Protein AF-A0A351ESJ7-F1 (afdb_monomer_lite)

Radius of gyration: 24.63 Å; chains: 1; bounding box: 41×70×60 Å

pLDDT: mean 81.54, std 9.68, range [45.75, 97.31]

Structure (mmCIF, N/CA/C/O backbone):
data_AF-A0A351ESJ7-F1
#
_entry.id   AF-A0A351ESJ7-F1
#
loop_
_atom_site.group_PDB
_atom_site.id
_atom_site.type_symbol
_atom_site.label_atom_id
_atom_site.label_alt_id
_atom_site.label_comp_id
_atom_site.label_asym_id
_atom_site.label_entity_id
_atom_site.label_seq_id
_atom_site.pdbx_PDB_ins_code
_atom_site.Cartn_x
_atom_site.Cartn_y
_atom_site.Cartn_z
_atom_site.occupancy
_atom_site.B_iso_or_equiv
_atom_site.auth_seq_id
_atom_site.auth_comp_id
_atom_site.auth_asym_id
_atom_site.auth_atom_id
_atom_site.pdbx_PDB_model_num
ATOM 1 N N . MET A 1 1 ? 22.593 50.631 43.869 1.00 45.75 1 MET A N 1
ATOM 2 C CA . MET A 1 1 ? 22.896 49.202 43.642 1.00 45.75 1 MET A CA 1
ATOM 3 C C . MET A 1 1 ? 21.601 48.425 43.809 1.00 45.75 1 MET A C 1
ATOM 5 O O . MET A 1 1 ? 21.110 48.356 44.925 1.00 45.75 1 MET A O 1
ATOM 9 N N . ALA A 1 2 ? 21.000 47.946 42.719 1.00 51.72 2 ALA A N 1
ATOM 10 C CA . ALA A 1 2 ? 19.809 47.096 42.762 1.00 51.72 2 ALA A CA 1
ATOM 11 C C . ALA A 1 2 ? 20.246 45.653 42.482 1.00 51.72 2 ALA A C 1
ATOM 13 O O . ALA A 1 2 ? 20.832 45.387 41.434 1.00 51.72 2 ALA A O 1
ATOM 14 N N . SER A 1 3 ? 20.022 44.750 43.434 1.00 58.09 3 SER A N 1
ATOM 15 C CA . SER A 1 3 ? 20.319 43.325 43.269 1.00 58.09 3 SER A CA 1
ATOM 16 C C . SER A 1 3 ? 19.256 42.669 42.379 1.00 58.09 3 SER A C 1
ATOM 18 O O . SER A 1 3 ? 18.068 42.914 42.598 1.00 58.09 3 SER A O 1
ATOM 20 N N . PRO A 1 4 ? 19.633 41.837 41.394 1.00 64.12 4 PRO A N 1
ATOM 21 C CA . PRO A 1 4 ? 18.662 41.125 40.575 1.00 64.12 4 PRO A CA 1
ATOM 22 C C . PRO A 1 4 ? 17.995 40.010 41.393 1.00 64.12 4 PRO A C 1
ATOM 24 O O . PRO A 1 4 ? 18.666 39.214 42.048 1.00 64.12 4 PRO A O 1
ATOM 27 N N . LEU A 1 5 ? 16.662 39.957 41.348 1.00 60.16 5 LEU A N 1
ATOM 28 C CA . LEU A 1 5 ? 15.858 38.876 41.918 1.00 60.16 5 LEU A CA 1
ATOM 29 C C . LEU A 1 5 ? 16.080 37.600 41.094 1.00 60.16 5 LEU A C 1
ATOM 31 O O . LEU A 1 5 ? 15.547 37.461 39.994 1.00 60.16 5 LEU A O 1
ATOM 35 N N . THR A 1 6 ? 16.865 36.662 41.615 1.00 63.78 6 THR A N 1
ATOM 36 C CA . THR A 1 6 ? 16.985 35.314 41.054 1.00 63.78 6 THR A CA 1
ATOM 37 C C . THR A 1 6 ? 15.760 34.496 41.458 1.00 63.78 6 THR A C 1
ATOM 39 O O . THR A 1 6 ? 15.622 34.040 42.592 1.00 63.78 6 THR A O 1
ATOM 42 N N . THR A 1 7 ? 14.820 34.319 40.532 1.00 66.62 7 THR A N 1
ATOM 43 C CA . THR A 1 7 ? 13.688 33.410 40.733 1.00 66.62 7 THR A CA 1
ATOM 44 C C . THR A 1 7 ? 14.148 31.976 40.461 1.00 66.62 7 THR A C 1
ATOM 46 O O . THR A 1 7 ? 14.125 31.488 39.336 1.00 66.62 7 THR A O 1
ATOM 49 N N . ASN A 1 8 ? 14.593 31.280 41.508 1.00 68.00 8 ASN A N 1
ATOM 50 C CA . ASN A 1 8 ? 14.859 29.838 41.469 1.00 68.00 8 ASN A CA 1
ATOM 51 C C . ASN A 1 8 ? 13.540 29.050 41.455 1.00 68.00 8 ASN A C 1
ATOM 53 O O . ASN A 1 8 ? 13.203 28.366 42.420 1.00 68.00 8 ASN A O 1
ATOM 57 N N . THR A 1 9 ? 12.770 29.164 40.373 1.00 73.38 9 THR A N 1
ATOM 58 C CA . THR A 1 9 ? 11.613 28.288 40.158 1.00 73.38 9 THR A CA 1
ATOM 59 C C . THR A 1 9 ? 12.119 27.010 39.492 1.00 73.38 9 THR A C 1
ATOM 61 O O . THR A 1 9 ? 12.592 27.085 38.356 1.00 73.38 9 THR A O 1
ATOM 64 N N . PRO A 1 10 ? 12.077 25.843 40.161 1.00 71.25 10 PRO A N 1
ATOM 65 C CA . PRO A 1 10 ? 12.425 24.592 39.503 1.00 71.25 10 PRO A CA 1
ATOM 66 C C . PRO A 1 10 ? 11.478 24.367 38.313 1.00 71.25 10 PRO A C 1
ATOM 68 O O . PRO A 1 10 ? 10.285 24.668 38.425 1.00 71.25 10 PRO A O 1
ATOM 71 N N . PRO A 1 11 ? 11.970 23.859 37.167 1.00 73.00 11 PRO A N 1
ATOM 72 C CA . PRO A 1 11 ? 11.097 23.543 36.047 1.00 73.00 11 PRO A CA 1
ATOM 73 C C . PRO A 1 11 ? 10.050 22.531 36.517 1.00 73.00 11 PRO A C 1
ATOM 75 O O . PRO A 1 11 ? 10.394 21.513 37.122 1.00 73.00 11 PRO A O 1
ATOM 78 N N . ALA A 1 12 ? 8.774 22.830 36.267 1.00 71.19 12 ALA A N 1
ATOM 79 C CA . ALA A 1 12 ? 7.674 21.940 36.607 1.00 71.19 12 ALA A CA 1
ATOM 80 C C . ALA A 1 12 ? 7.957 20.538 36.043 1.00 71.19 12 ALA A C 1
ATOM 82 O O . ALA A 1 12 ? 8.201 20.375 34.844 1.00 71.19 12 ALA A O 1
ATOM 83 N N . SER A 1 13 ? 7.959 19.525 36.908 1.00 68.56 13 SER A N 1
ATOM 84 C CA . SER A 1 13 ? 8.127 18.137 36.499 1.00 68.56 13 SER A CA 1
ATOM 85 C C . SER A 1 13 ? 6.938 17.737 35.628 1.00 68.56 13 SER A C 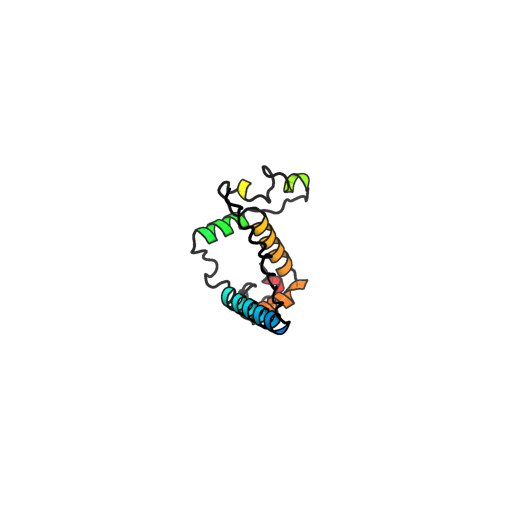1
ATOM 87 O O . SER A 1 13 ? 5.810 17.607 36.099 1.00 68.56 13 SER A O 1
ATOM 89 N N . VAL A 1 14 ? 7.178 17.553 34.328 1.00 73.69 14 VAL A N 1
ATOM 90 C CA . VAL A 1 14 ? 6.159 17.028 33.414 1.00 73.69 14 VAL A CA 1
ATOM 91 C C . VAL A 1 14 ? 5.920 15.565 33.777 1.00 73.69 14 VAL A C 1
ATOM 93 O O . VAL A 1 14 ? 6.663 14.669 33.369 1.00 73.69 14 VAL A O 1
ATOM 96 N N . GLU A 1 15 ? 4.889 15.311 34.576 1.00 74.50 15 GLU A N 1
ATOM 97 C CA . GLU A 1 15 ? 4.432 13.959 34.873 1.00 74.50 15 GLU A CA 1
ATOM 98 C C . GLU A 1 15 ? 3.930 13.304 33.578 1.00 74.50 15 GLU A C 1
ATOM 100 O O . GLU A 1 15 ? 2.865 13.627 33.047 1.00 74.50 15 GLU A O 1
ATOM 105 N N . ARG A 1 16 ? 4.703 12.357 33.032 1.00 76.50 16 ARG A N 1
ATOM 106 C CA . ARG A 1 16 ? 4.245 11.533 31.908 1.00 76.50 16 ARG A CA 1
ATOM 107 C C . ARG A 1 16 ? 3.161 10.578 32.401 1.00 76.50 16 ARG A C 1
ATOM 109 O O . ARG A 1 16 ? 3.469 9.502 32.914 1.00 76.50 16 ARG A O 1
ATOM 116 N N . ARG A 1 17 ? 1.890 10.938 32.198 1.00 76.50 17 ARG A N 1
ATOM 117 C CA . ARG A 1 17 ? 0.767 10.007 32.379 1.00 76.50 17 ARG A CA 1
ATOM 118 C C . ARG A 1 17 ? 0.966 8.795 31.476 1.00 76.50 17 ARG A C 1
ATOM 120 O O . ARG A 1 17 ? 0.878 8.884 30.255 1.00 76.50 17 ARG A O 1
ATOM 127 N N . ARG A 1 18 ? 1.221 7.638 32.082 1.00 76.69 18 ARG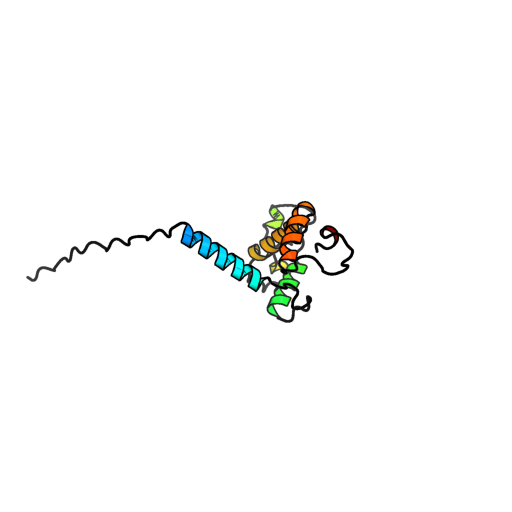 A N 1
ATOM 128 C CA . ARG A 1 18 ? 1.225 6.363 31.364 1.00 76.69 18 ARG A CA 1
ATOM 129 C C . ARG A 1 18 ? -0.223 5.936 31.145 1.00 76.69 18 ARG A C 1
ATOM 131 O O . ARG A 1 18 ? -0.952 5.701 32.104 1.00 76.69 18 ARG A O 1
ATOM 138 N N . HIS A 1 19 ? -0.640 5.833 29.887 1.00 77.31 19 HIS A N 1
ATOM 139 C CA . HIS A 1 19 ? -1.938 5.257 29.551 1.00 77.31 19 HIS A CA 1
ATOM 140 C C . HIS A 1 19 ? -1.982 3.781 29.964 1.00 77.31 19 HIS A C 1
ATOM 142 O O . HIS A 1 19 ? -1.054 3.018 29.672 1.00 77.31 19 HIS A O 1
ATOM 148 N N . GLY A 1 20 ? -3.060 3.387 30.645 1.00 86.69 20 GLY A N 1
ATOM 149 C CA . GLY A 1 20 ? -3.284 2.003 31.052 1.00 86.69 2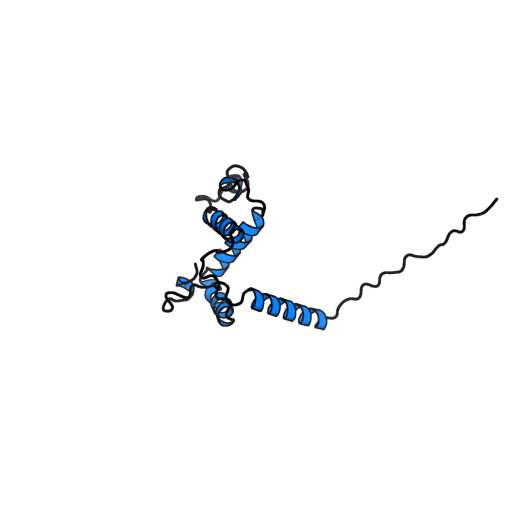0 GLY A CA 1
ATOM 150 C C . GLY A 1 20 ? -3.495 1.067 29.852 1.00 86.69 20 GLY A C 1
ATOM 151 O O . GLY A 1 20 ? -3.769 1.525 28.739 1.00 86.69 20 GLY A O 1
ATOM 152 N N . PRO A 1 21 ? -3.417 -0.259 30.058 1.00 89.38 21 PRO A N 1
ATOM 153 C CA . PRO A 1 21 ? -3.551 -1.241 28.979 1.00 89.38 21 PRO A CA 1
ATOM 154 C C . PRO A 1 21 ? -4.903 -1.149 28.255 1.00 89.38 21 PRO A C 1
ATOM 156 O O . PRO A 1 21 ? -4.960 -1.340 27.047 1.00 89.38 21 PRO A O 1
ATOM 159 N N . ARG A 1 22 ? -5.981 -0.769 28.958 1.00 92.38 22 ARG A N 1
ATOM 160 C CA . ARG A 1 22 ? -7.319 -0.571 28.367 1.00 92.38 22 ARG A CA 1
ATOM 161 C C . ARG A 1 22 ? -7.326 0.497 27.276 1.00 92.38 22 ARG A C 1
ATOM 163 O O . ARG A 1 22 ? -7.884 0.274 26.212 1.00 92.38 22 ARG A O 1
ATOM 170 N N . THR A 1 23 ? -6.668 1.630 27.519 1.00 93.25 23 THR A N 1
ATOM 171 C CA . THR A 1 23 ? -6.560 2.710 26.529 1.00 93.25 23 THR A CA 1
ATOM 172 C C . THR A 1 23 ? -5.840 2.232 25.272 1.00 93.25 23 THR A C 1
ATOM 174 O O . THR A 1 23 ? -6.243 2.589 24.173 1.00 93.25 23 THR A O 1
ATOM 177 N N . ARG A 1 24 ? -4.813 1.384 25.421 1.00 93.75 24 ARG A N 1
ATOM 178 C CA . ARG A 1 24 ? -4.079 0.811 24.283 1.00 93.75 24 ARG A CA 1
ATOM 179 C C . ARG A 1 24 ? -4.956 -0.124 23.455 1.00 93.75 24 ARG A C 1
ATOM 181 O O . ARG A 1 24 ? -4.937 -0.024 22.238 1.00 93.75 24 ARG A O 1
ATOM 188 N N . TRP A 1 25 ? -5.746 -0.981 24.103 1.00 96.00 25 TRP A N 1
ATOM 189 C CA . TRP A 1 25 ? -6.678 -1.876 23.410 1.00 96.00 25 TRP A CA 1
ATOM 190 C C . TRP A 1 25 ? -7.798 -1.125 22.694 1.00 96.00 25 TRP A C 1
ATOM 192 O O . TRP A 1 25 ? -8.103 -1.442 21.551 1.00 96.00 25 TRP A O 1
ATOM 202 N N . ILE A 1 26 ? -8.368 -0.098 23.329 1.00 96.81 26 ILE A N 1
ATOM 203 C CA . ILE A 1 26 ? -9.372 0.762 22.688 1.00 96.81 26 ILE A CA 1
ATOM 204 C C . ILE A 1 26 ? -8.764 1.470 21.475 1.00 96.81 26 ILE A C 1
ATOM 206 O O . ILE A 1 26 ? -9.366 1.476 20.408 1.00 96.81 26 ILE A O 1
ATOM 210 N N . LEU A 1 27 ? -7.554 2.019 21.611 1.00 96.25 27 LEU A N 1
ATOM 211 C CA . LEU A 1 27 ? -6.854 2.645 20.492 1.00 96.25 27 LEU A CA 1
ATOM 212 C C . LEU A 1 27 ? -6.597 1.643 19.359 1.00 96.25 27 LEU A C 1
ATOM 214 O O . LEU A 1 27 ? -6.858 1.962 18.206 1.00 96.25 27 LEU A O 1
ATOM 218 N N . ALA A 1 28 ? -6.142 0.430 19.679 1.00 96.19 28 ALA A N 1
ATOM 219 C CA . ALA A 1 28 ? -5.935 -0.624 18.689 1.00 96.19 28 ALA A CA 1
ATOM 220 C C . ALA A 1 28 ? -7.238 -0.986 17.959 1.00 96.19 28 ALA A C 1
ATOM 222 O O . ALA A 1 28 ? -7.234 -1.100 16.738 1.00 96.19 28 ALA A O 1
ATOM 223 N N . ALA A 1 29 ? -8.359 -1.093 18.679 1.00 96.31 29 ALA A N 1
ATOM 224 C CA . ALA A 1 29 ? -9.666 -1.351 18.080 1.00 96.31 29 ALA A CA 1
ATOM 225 C C . ALA A 1 29 ? -10.121 -0.207 17.159 1.00 96.31 29 ALA A C 1
ATOM 227 O O . ALA A 1 29 ? -10.628 -0.466 16.072 1.00 96.31 29 ALA A O 1
ATOM 228 N N . ILE A 1 30 ? -9.900 1.051 17.557 1.00 97.31 30 ILE A N 1
ATOM 229 C CA . ILE A 1 30 ? -10.206 2.225 16.724 1.00 97.31 30 ILE A CA 1
ATOM 230 C C . ILE A 1 30 ? -9.360 2.219 15.448 1.00 97.31 30 ILE A C 1
ATOM 232 O O . ILE A 1 30 ? -9.897 2.434 14.366 1.00 97.31 30 ILE A O 1
ATOM 236 N N . LEU A 1 31 ? -8.055 1.959 15.560 1.00 97.12 31 LEU A N 1
ATOM 237 C CA . LEU A 1 31 ? -7.158 1.893 14.405 1.00 97.12 31 LEU A CA 1
ATOM 238 C C . LEU A 1 31 ? -7.538 0.749 13.460 1.00 97.12 31 LEU A C 1
ATOM 240 O O . LEU A 1 31 ? -7.552 0.951 12.249 1.00 97.12 31 LEU A O 1
ATOM 244 N N . LEU A 1 32 ? -7.900 -0.417 14.002 1.00 93.62 32 LEU A N 1
ATOM 245 C CA . LEU A 1 32 ? -8.363 -1.555 13.209 1.00 93.62 32 LEU A CA 1
ATOM 246 C C . LEU A 1 32 ? -9.669 -1.228 12.477 1.00 93.62 32 LEU A C 1
ATOM 248 O O . LEU A 1 32 ? -9.776 -1.477 11.282 1.00 93.62 32 LEU A O 1
ATOM 252 N N . LEU A 1 33 ? -10.640 -0.624 13.166 1.00 94.56 33 LEU A N 1
ATOM 253 C CA . LEU A 1 33 ? -11.902 -0.212 12.555 1.00 94.56 33 LEU A CA 1
ATOM 254 C C . LEU A 1 33 ? -11.683 0.833 11.454 1.00 94.56 33 LEU A C 1
ATOM 256 O O . LEU A 1 33 ? -12.242 0.706 10.370 1.00 94.56 33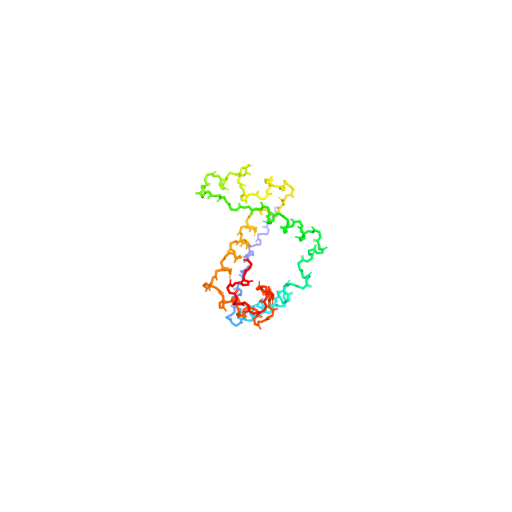 LEU A O 1
ATOM 260 N N . ALA A 1 34 ? -10.856 1.848 11.713 1.00 95.06 34 ALA A N 1
ATOM 261 C CA . ALA A 1 34 ? -10.523 2.870 10.727 1.00 95.06 34 ALA A CA 1
ATOM 262 C C . ALA A 1 34 ? -9.836 2.267 9.493 1.00 95.06 34 ALA A C 1
ATOM 264 O O . ALA A 1 34 ? -10.158 2.647 8.370 1.00 95.06 34 ALA A O 1
ATOM 265 N N . PHE A 1 35 ? -8.931 1.304 9.695 1.00 92.06 35 PHE A N 1
ATOM 266 C CA . PHE A 1 35 ? -8.291 0.571 8.607 1.00 92.06 35 PHE A CA 1
ATOM 267 C C . PHE A 1 35 ? -9.307 -0.223 7.784 1.00 92.06 35 PHE A C 1
ATOM 269 O O . PHE A 1 35 ? -9.336 -0.073 6.567 1.00 92.06 35 PHE A O 1
ATOM 276 N N . VAL A 1 36 ? -10.180 -0.999 8.438 1.00 90.38 36 VAL A N 1
ATOM 277 C CA . VAL A 1 36 ? -11.227 -1.778 7.760 1.00 90.38 36 VAL A CA 1
ATOM 278 C C . VAL A 1 36 ? -12.124 -0.864 6.936 1.00 90.38 36 VAL A C 1
ATOM 280 O O . VAL A 1 36 ? -12.315 -1.127 5.760 1.00 90.38 36 VAL A O 1
ATOM 283 N N . LEU A 1 37 ? -12.610 0.246 7.496 1.00 91.19 37 LEU A N 1
ATOM 284 C CA . LEU A 1 37 ? -13.438 1.199 6.749 1.00 91.19 37 LEU A CA 1
ATOM 285 C C . LEU A 1 37 ? -12.693 1.844 5.572 1.00 91.19 37 LEU A C 1
ATOM 287 O O . LEU A 1 37 ? -13.310 2.145 4.556 1.00 91.19 37 LEU A O 1
ATOM 291 N N . ARG A 1 38 ? -11.378 2.073 5.694 1.00 89.00 38 ARG A N 1
ATOM 292 C CA . ARG A 1 38 ? -10.556 2.672 4.631 1.00 89.00 38 ARG A CA 1
ATOM 293 C C . ARG A 1 38 ? -10.240 1.697 3.498 1.00 89.00 38 ARG A C 1
ATOM 295 O O . ARG A 1 38 ? -10.056 2.152 2.367 1.00 89.00 38 ARG A O 1
ATOM 302 N N . ALA A 1 39 ? -10.113 0.417 3.825 1.00 88.62 39 ALA A N 1
ATOM 303 C CA . ALA A 1 39 ? -9.778 -0.659 2.900 1.00 88.62 39 ALA A CA 1
ATOM 304 C C . ALA A 1 39 ? -11.013 -1.441 2.426 1.00 88.62 39 ALA A C 1
ATOM 306 O O . ALA A 1 39 ? -10.880 -2.333 1.598 1.00 88.62 39 ALA A O 1
ATOM 307 N N . TRP A 1 40 ? -12.203 -1.128 2.947 1.00 88.50 40 TRP A N 1
ATOM 308 C CA . TRP A 1 40 ? -13.446 -1.779 2.554 1.00 88.50 40 TRP A CA 1
ATOM 309 C C . TRP A 1 40 ? -13.702 -1.563 1.065 1.00 88.50 40 TRP A C 1
ATOM 311 O O . TRP A 1 40 ? -13.770 -0.417 0.616 1.00 88.50 40 TRP A O 1
ATOM 321 N N . ASN A 1 41 ? -13.902 -2.657 0.331 1.00 86.38 41 ASN A N 1
ATOM 322 C CA . ASN A 1 41 ? -14.107 -2.673 -1.111 1.00 86.38 41 ASN A CA 1
ATOM 323 C C . ASN A 1 41 ? -12.974 -1.941 -1.850 1.00 86.38 41 ASN A C 1
ATOM 325 O O . ASN A 1 41 ? -13.205 -0.915 -2.491 1.00 86.38 41 ASN A O 1
ATOM 329 N N . LEU A 1 42 ? -11.739 -2.437 -1.712 1.00 83.31 42 LEU A N 1
ATOM 330 C CA . LEU A 1 42 ? -10.547 -1.776 -2.244 1.00 83.31 42 LEU A CA 1
ATOM 331 C C . LEU A 1 42 ? -10.621 -1.555 -3.767 1.00 83.31 42 LEU A C 1
ATOM 333 O O . LEU A 1 42 ? -10.184 -0.506 -4.233 1.00 83.31 42 LEU A O 1
ATOM 337 N N . ASP A 1 43 ? -11.256 -2.464 -4.515 1.00 80.56 43 ASP A N 1
ATOM 338 C CA . ASP A 1 43 ? -11.502 -2.361 -5.966 1.00 80.56 43 ASP A CA 1
ATOM 339 C C . ASP A 1 43 ? -12.758 -1.528 -6.320 1.00 80.56 43 ASP A C 1
ATOM 341 O O . ASP A 1 43 ? -13.477 -1.790 -7.288 1.00 80.56 43 ASP A O 1
ATOM 345 N N . TRP A 1 44 ? -13.080 -0.503 -5.520 1.00 79.00 44 TRP A N 1
ATOM 346 C CA . TRP A 1 44 ? -14.262 0.345 -5.732 1.00 79.00 44 TRP A CA 1
ATOM 347 C C . TRP A 1 44 ? -14.251 1.096 -7.073 1.00 79.00 44 TRP A C 1
ATOM 349 O O . TRP A 1 44 ? -15.323 1.418 -7.593 1.00 79.00 44 TRP A O 1
ATOM 359 N N . ASP A 1 45 ? -13.072 1.363 -7.643 1.00 79.50 45 ASP A N 1
ATOM 360 C CA . ASP A 1 45 ? -12.897 2.012 -8.946 1.00 79.50 45 ASP A CA 1
ATOM 361 C C . ASP A 1 45 ? -12.774 1.005 -10.109 1.00 79.50 45 ASP A C 1
ATOM 363 O O . ASP A 1 45 ? -12.657 1.420 -11.265 1.00 79.50 45 ASP A O 1
ATOM 367 N N . ARG A 1 46 ? -12.819 -0.307 -9.828 1.00 79.12 46 ARG A N 1
ATOM 368 C CA . ARG A 1 46 ? -12.645 -1.408 -10.794 1.00 79.12 46 ARG A CA 1
ATOM 369 C C . ARG A 1 46 ? -11.349 -1.313 -11.607 1.00 79.12 46 ARG A C 1
ATOM 371 O O . ARG A 1 46 ? -11.336 -1.634 -12.799 1.00 79.12 46 ARG A O 1
ATOM 378 N N . GLY A 1 47 ? -10.280 -0.788 -11.008 1.00 74.44 47 GLY A N 1
ATOM 379 C CA . GLY A 1 47 ? -8.982 -0.601 -11.656 1.00 74.44 47 GLY A CA 1
ATOM 380 C C . GLY A 1 47 ? -8.972 0.463 -12.756 1.00 74.44 47 GLY A C 1
ATOM 381 O O . GLY A 1 47 ? -8.088 0.451 -13.619 1.00 74.44 47 GLY A O 1
ATOM 382 N N . THR A 1 48 ? -9.942 1.381 -12.764 1.00 77.06 48 THR A N 1
ATOM 383 C CA . THR A 1 48 ? -10.016 2.449 -13.773 1.00 77.06 48 THR A CA 1
ATOM 384 C C . THR A 1 48 ? -9.029 3.592 -13.522 1.00 77.06 48 THR A C 1
ATOM 386 O O . THR A 1 48 ? -8.770 4.358 -14.452 1.00 77.06 48 THR A O 1
ATOM 389 N N . HIS A 1 49 ? -8.420 3.671 -12.329 1.00 77.94 49 HIS A N 1
ATOM 390 C CA . HIS A 1 49 ? -7.394 4.651 -11.959 1.00 77.94 49 HIS A CA 1
ATOM 391 C C . HIS A 1 49 ? -7.825 6.084 -12.307 1.00 77.94 49 HIS A C 1
ATOM 393 O O . HIS A 1 49 ? -7.138 6.813 -13.031 1.00 77.94 49 HIS A O 1
ATOM 399 N N . LEU A 1 50 ? -9.021 6.465 -11.844 1.00 79.19 50 LEU A N 1
ATOM 400 C CA . LEU A 1 50 ? -9.675 7.725 -12.222 1.00 79.19 50 LEU A CA 1
ATOM 401 C C . LEU A 1 50 ? -8.906 8.959 -11.748 1.00 79.19 50 LEU A C 1
ATOM 403 O O . LEU A 1 50 ? -9.036 10.030 -12.348 1.00 79.19 50 LEU A O 1
ATOM 407 N N . GLN A 1 51 ? -8.118 8.827 -10.682 1.00 82.12 51 GLN A N 1
ATOM 408 C CA . GLN A 1 51 ? -7.312 9.919 -10.160 1.00 82.12 51 GLN A CA 1
ATOM 409 C C . GLN A 1 51 ? -5.938 9.949 -10.857 1.00 82.12 51 GLN A C 1
ATOM 411 O O . GLN A 1 51 ? -5.268 8.919 -10.973 1.00 82.12 51 GLN A O 1
ATOM 416 N N . PRO A 1 52 ? -5.500 11.114 -11.376 1.00 83.50 52 PRO A N 1
ATOM 417 C CA . PRO A 1 52 ? -4.288 11.209 -12.191 1.00 83.50 52 PRO A CA 1
ATOM 418 C C . PRO A 1 52 ? -3.004 10.908 -11.406 1.00 83.50 52 PRO A C 1
ATOM 420 O O . PRO A 1 52 ? -2.028 10.436 -11.984 1.00 83.50 52 PRO A O 1
ATOM 423 N N . ASP A 1 53 ? -2.997 11.174 -10.106 1.00 83.38 53 ASP A N 1
ATOM 424 C CA . ASP A 1 53 ? -1.914 10.857 -9.181 1.00 83.38 53 ASP A CA 1
ATOM 425 C C . ASP A 1 53 ? -1.854 9.361 -8.849 1.00 83.38 53 ASP A C 1
ATOM 427 O O . ASP A 1 53 ? -0.768 8.784 -8.890 1.00 83.38 53 ASP A O 1
ATOM 431 N N . GLU A 1 54 ? -2.999 8.710 -8.622 1.00 83.56 54 GLU A N 1
ATOM 432 C CA . GLU A 1 54 ? -3.064 7.248 -8.465 1.00 83.56 54 GLU A CA 1
ATOM 433 C C . GLU A 1 54 ? -2.578 6.543 -9.732 1.00 83.56 54 GLU A C 1
ATOM 435 O O . GLU A 1 54 ? -1.720 5.663 -9.672 1.00 83.56 54 GLU A O 1
ATOM 440 N N . ARG A 1 55 ? -3.046 6.991 -10.903 1.00 86.94 55 ARG A N 1
ATOM 441 C CA . ARG A 1 55 ? -2.589 6.460 -12.190 1.00 86.94 55 ARG A CA 1
ATOM 442 C C . ARG A 1 55 ? -1.092 6.657 -12.396 1.00 86.94 55 ARG A C 1
ATOM 444 O O . ARG A 1 55 ? -0.434 5.756 -12.905 1.00 86.94 55 ARG A O 1
ATOM 451 N N . PHE A 1 56 ? -0.554 7.820 -12.029 1.00 88.69 56 PHE A N 1
ATOM 452 C CA . PHE A 1 56 ? 0.884 8.069 -12.104 1.00 88.69 56 PHE A CA 1
ATOM 453 C C . PHE A 1 56 ? 1.659 7.082 -11.230 1.00 88.69 56 PHE A C 1
ATOM 455 O O . PHE A 1 56 ? 2.676 6.548 -11.666 1.00 88.69 56 PHE A O 1
ATOM 462 N N . TRP A 1 57 ? 1.166 6.810 -10.022 1.00 85.31 57 TRP A N 1
ATOM 463 C CA . TRP A 1 57 ? 1.802 5.875 -9.104 1.00 85.31 57 TRP A CA 1
ATOM 464 C C . TRP A 1 57 ? 1.749 4.432 -9.618 1.00 85.31 57 TRP A C 1
ATOM 466 O O . TRP A 1 57 ? 2.785 3.772 -9.658 1.00 85.31 57 TRP A O 1
ATOM 476 N N . SER A 1 58 ? 0.591 3.975 -10.099 1.00 84.44 58 SER A N 1
ATOM 477 C CA . SER A 1 58 ? 0.435 2.640 -10.690 1.00 84.44 58 SER A CA 1
ATOM 478 C C . SER A 1 58 ? 1.250 2.459 -11.974 1.00 84.44 58 SER A C 1
ATOM 480 O O . SER A 1 58 ? 1.832 1.398 -12.172 1.00 84.44 58 SER A O 1
ATOM 482 N N . ASP A 1 59 ? 1.343 3.485 -12.829 1.00 87.38 59 ASP A N 1
ATOM 483 C CA . ASP A 1 59 ? 2.203 3.462 -14.023 1.00 87.38 59 ASP A CA 1
ATOM 484 C C . ASP A 1 59 ? 3.675 3.323 -13.625 1.00 87.38 59 ASP A C 1
ATOM 486 O O . ASP A 1 59 ? 4.400 2.503 -14.175 1.00 87.38 59 ASP A O 1
ATOM 490 N N . VAL A 1 60 ? 4.127 4.086 -12.627 1.00 88.75 60 VAL A N 1
ATOM 491 C CA . VAL A 1 60 ? 5.494 3.966 -12.108 1.00 88.75 60 VAL A CA 1
ATOM 492 C C . VAL A 1 60 ? 5.744 2.569 -11.545 1.00 88.75 60 VAL A C 1
ATOM 494 O O . VAL A 1 60 ? 6.764 1.972 -11.874 1.00 88.75 60 VAL A O 1
ATOM 497 N N . ALA A 1 61 ? 4.826 2.054 -10.726 1.00 85.31 61 ALA A N 1
ATOM 498 C CA . ALA A 1 61 ? 4.933 0.730 -10.127 1.00 85.31 61 ALA A CA 1
ATOM 499 C C . ALA A 1 61 ? 5.031 -0.370 -11.190 1.00 85.31 61 ALA A C 1
ATOM 501 O O . ALA A 1 61 ? 5.907 -1.218 -11.101 1.00 85.31 61 ALA A O 1
ATOM 502 N N . ALA A 1 62 ? 4.201 -0.300 -12.234 1.00 83.88 62 ALA A N 1
ATOM 503 C CA . ALA A 1 62 ? 4.178 -1.283 -13.314 1.00 83.88 62 ALA A CA 1
ATOM 504 C C . ALA A 1 62 ? 5.449 -1.299 -14.182 1.00 83.88 62 ALA A C 1
ATOM 506 O O . ALA A 1 62 ? 5.708 -2.297 -14.844 1.00 83.88 62 ALA A O 1
ATOM 507 N N . ASN A 1 63 ? 6.221 -0.207 -14.208 1.00 85.12 63 ASN A N 1
ATOM 508 C CA . ASN A 1 63 ? 7.492 -0.138 -14.938 1.00 85.12 63 ASN A CA 1
ATOM 509 C C . ASN A 1 63 ? 8.699 -0.546 -14.078 1.00 85.12 63 ASN A C 1
ATOM 511 O O . ASN A 1 63 ? 9.802 -0.683 -14.601 1.00 85.12 63 ASN A O 1
ATOM 515 N N . VAL A 1 64 ? 8.531 -0.670 -12.759 1.00 83.19 64 VAL A N 1
ATOM 516 C CA . VAL A 1 64 ? 9.617 -1.101 -11.880 1.00 83.19 64 VAL A CA 1
ATOM 517 C C . VAL A 1 64 ? 9.697 -2.618 -11.916 1.00 83.19 64 VAL A C 1
ATOM 519 O O . VAL A 1 64 ? 8.788 -3.314 -11.483 1.00 83.19 64 VAL A O 1
ATOM 522 N N . GLU A 1 65 ? 10.815 -3.115 -12.431 1.00 77.81 65 GLU A N 1
ATOM 523 C CA . GLU A 1 65 ? 11.046 -4.538 -12.643 1.00 77.81 65 GLU A CA 1
ATOM 524 C C . GLU A 1 65 ? 12.133 -5.060 -11.703 1.00 77.81 65 GLU A C 1
ATOM 526 O O . GLU A 1 65 ? 13.163 -4.409 -11.459 1.00 77.81 65 GLU A O 1
ATOM 531 N N . ASN A 1 66 ? 11.916 -6.274 -11.199 1.00 78.56 66 ASN A N 1
ATOM 532 C CA . ASN A 1 66 ? 12.954 -7.002 -10.489 1.00 78.56 66 ASN A CA 1
ATOM 533 C C . ASN A 1 66 ? 14.093 -7.338 -11.464 1.00 78.56 66 ASN A C 1
ATOM 535 O O . ASN A 1 66 ? 13.821 -7.767 -12.583 1.00 78.56 66 ASN A O 1
ATOM 539 N N . PRO A 1 67 ? 15.361 -7.165 -11.058 1.00 77.75 67 PRO A N 1
ATOM 540 C CA . PRO A 1 67 ? 16.487 -7.495 -11.919 1.00 77.75 67 PRO A CA 1
ATOM 541 C C . PRO A 1 67 ? 16.543 -9.006 -12.180 1.00 77.75 67 PRO A C 1
ATOM 543 O O . PRO A 1 67 ? 16.338 -9.798 -11.256 1.00 77.75 67 PRO A O 1
ATOM 546 N N . ASP A 1 68 ? 16.888 -9.389 -13.414 1.00 75.62 68 ASP A N 1
ATOM 547 C CA . ASP A 1 68 ? 17.041 -10.793 -13.833 1.00 75.62 68 ASP A CA 1
ATOM 548 C C . ASP A 1 68 ? 18.057 -11.553 -12.962 1.00 75.62 68 ASP A C 1
ATOM 550 O O . ASP A 1 68 ? 17.876 -12.727 -12.637 1.00 75.62 68 ASP A O 1
ATOM 554 N N . GLU A 1 69 ? 19.121 -10.862 -12.542 1.00 79.62 69 GLU A N 1
ATOM 555 C CA . GLU A 1 69 ? 20.131 -11.376 -11.623 1.00 79.62 69 GLU A CA 1
ATOM 556 C C . GLU A 1 69 ? 20.249 -10.477 -10.388 1.00 79.62 69 GLU A C 1
ATOM 558 O O . GLU A 1 69 ? 20.457 -9.264 -10.475 1.00 79.62 69 GLU A O 1
ATOM 563 N N . TRP A 1 70 ? 20.165 -11.074 -9.197 1.00 81.38 70 TRP A N 1
ATOM 564 C CA . TRP A 1 70 ? 20.210 -10.311 -7.952 1.00 81.38 70 TRP A CA 1
ATOM 565 C C . TRP A 1 70 ? 21.638 -9.872 -7.599 1.00 81.38 70 TRP A C 1
ATOM 567 O O . TRP A 1 70 ? 22.395 -10.590 -6.939 1.00 81.38 70 TRP A O 1
ATOM 577 N N . ARG A 1 71 ? 22.006 -8.655 -8.014 1.00 84.88 71 ARG A N 1
ATOM 578 C CA . ARG A 1 71 ? 23.306 -8.034 -7.724 1.00 84.88 71 ARG A CA 1
ATOM 579 C C . ARG A 1 71 ? 23.129 -6.774 -6.884 1.00 84.88 71 ARG A C 1
ATOM 581 O O . ARG A 1 71 ? 22.736 -5.723 -7.382 1.00 84.88 71 ARG A O 1
ATOM 588 N N . TRP A 1 72 ? 23.504 -6.843 -5.605 1.00 83.00 72 TRP A N 1
ATOM 589 C CA . TRP A 1 72 ? 23.384 -5.711 -4.670 1.00 83.00 72 TRP A CA 1
ATOM 590 C C . TRP A 1 72 ? 24.063 -4.425 -5.159 1.00 83.00 72 TRP A C 1
ATOM 592 O O . TRP A 1 72 ? 23.570 -3.335 -4.888 1.00 83.00 72 TRP A O 1
ATOM 602 N N . SER A 1 73 ? 25.170 -4.542 -5.897 1.00 82.75 73 SER A N 1
ATOM 603 C CA . SER A 1 73 ? 25.874 -3.394 -6.476 1.00 82.75 73 SER A CA 1
ATOM 604 C C . SER A 1 73 ? 25.066 -2.651 -7.542 1.00 82.75 73 SER A C 1
ATOM 606 O O . SER A 1 73 ? 25.270 -1.459 -7.710 1.00 82.75 73 SER A O 1
ATOM 608 N N . GLU A 1 74 ? 24.178 -3.341 -8.260 1.00 80.88 74 GLU A N 1
ATOM 609 C CA . GLU A 1 74 ? 23.330 -2.755 -9.308 1.00 80.88 74 GLU A CA 1
ATOM 610 C C . GLU A 1 74 ? 22.012 -2.247 -8.726 1.00 80.88 74 GLU A C 1
ATOM 612 O O . GLU A 1 74 ? 21.560 -1.165 -9.078 1.00 80.88 74 GLU A O 1
ATOM 617 N N . VAL A 1 75 ? 21.442 -2.970 -7.756 1.00 81.38 75 VAL A N 1
ATOM 618 C CA . VAL A 1 75 ? 20.219 -2.560 -7.044 1.00 81.38 75 VAL A CA 1
ATOM 619 C C . VAL A 1 75 ? 20.411 -1.247 -6.283 1.00 81.38 75 VAL A C 1
ATOM 621 O O . VAL A 1 75 ? 19.497 -0.421 -6.231 1.00 81.38 75 VAL A O 1
ATOM 624 N N . LEU A 1 76 ? 21.590 -1.052 -5.688 1.00 83.75 76 LEU A N 1
ATOM 625 C CA . LEU A 1 76 ? 21.930 0.148 -4.921 1.00 83.75 76 LEU A CA 1
ATOM 626 C C . LEU A 1 76 ? 22.496 1.283 -5.787 1.00 83.75 76 LEU A C 1
ATOM 628 O O . LEU A 1 76 ? 22.742 2.363 -5.251 1.00 83.75 76 LEU A O 1
ATOM 632 N N . ASP A 1 77 ? 22.695 1.066 -7.091 1.00 85.12 77 ASP A N 1
ATOM 633 C CA . ASP A 1 77 ? 23.118 2.113 -8.020 1.00 85.12 77 ASP A CA 1
ATOM 634 C C . ASP A 1 77 ? 21.900 2.973 -8.412 1.00 85.12 77 ASP A C 1
ATOM 636 O O . ASP A 1 77 ? 21.022 2.510 -9.143 1.00 85.12 77 ASP A O 1
ATOM 640 N N . PRO A 1 78 ? 21.806 4.233 -7.956 1.00 80.25 78 PRO A N 1
ATOM 641 C CA . PRO A 1 78 ? 20.644 5.066 -8.234 1.00 80.25 78 PRO A CA 1
ATOM 642 C C . PRO A 1 78 ? 20.487 5.411 -9.722 1.00 80.25 78 PRO A C 1
ATOM 644 O O . PRO A 1 78 ? 19.386 5.775 -10.123 1.00 80.25 78 PRO A O 1
ATOM 647 N N . GLU A 1 79 ? 21.533 5.323 -10.544 1.00 81.88 79 GLU A N 1
ATOM 648 C CA . GLU A 1 79 ? 21.447 5.686 -11.965 1.00 81.88 79 GLU A CA 1
ATOM 649 C C . GLU A 1 79 ? 21.013 4.515 -12.850 1.00 81.88 79 GLU A C 1
ATOM 651 O O . GLU A 1 79 ? 20.427 4.735 -13.909 1.00 81.88 79 GLU A O 1
ATOM 656 N N . LYS A 1 80 ? 21.291 3.277 -12.425 1.00 81.19 80 LYS A N 1
ATOM 657 C CA . LYS A 1 80 ? 21.101 2.071 -13.250 1.00 81.19 80 LYS A CA 1
ATOM 658 C C . LYS A 1 80 ? 20.108 1.067 -12.687 1.00 81.19 80 LYS A C 1
ATOM 660 O O . LYS A 1 80 ? 19.677 0.185 -13.421 1.00 81.19 80 LYS A O 1
ATOM 665 N N . SER A 1 81 ? 19.770 1.168 -11.405 1.00 84.31 81 SER A N 1
ATOM 666 C CA . SER A 1 81 ? 18.888 0.208 -10.748 1.00 84.31 81 SER A CA 1
ATOM 667 C C . SER A 1 81 ? 17.509 0.197 -11.404 1.00 84.31 81 SER A C 1
ATOM 669 O O . SER A 1 81 ? 16.794 1.201 -11.372 1.00 84.31 81 SER A O 1
ATOM 671 N N . THR A 1 82 ? 17.103 -0.962 -11.927 1.00 84.88 82 THR A N 1
ATOM 672 C CA . THR A 1 82 ? 15.737 -1.201 -12.427 1.00 84.88 82 THR A CA 1
ATOM 673 C C . THR A 1 82 ? 14.691 -1.053 -11.322 1.00 84.88 82 THR A C 1
ATOM 675 O O . THR A 1 82 ? 13.529 -0.772 -11.601 1.00 84.88 82 THR A O 1
ATOM 678 N N . LEU A 1 83 ? 15.119 -1.163 -10.059 1.00 85.94 83 LEU A N 1
ATOM 679 C CA . LEU A 1 83 ? 14.304 -0.953 -8.866 1.00 85.94 83 LEU A CA 1
ATOM 680 C C . LEU A 1 83 ? 14.187 0.523 -8.463 1.00 85.94 83 LEU A C 1
ATOM 682 O O . LEU A 1 83 ? 13.480 0.831 -7.499 1.00 85.94 83 LEU A O 1
ATOM 686 N N . ASN A 1 84 ? 14.863 1.447 -9.158 1.00 89.12 84 ASN A N 1
ATOM 687 C CA . ASN A 1 84 ? 14.714 2.879 -8.936 1.00 89.12 84 ASN A CA 1
ATOM 688 C C . ASN A 1 84 ? 13.667 3.496 -9.888 1.00 89.12 84 ASN A C 1
ATOM 690 O O . ASN A 1 84 ? 13.947 3.686 -11.072 1.00 89.12 84 ASN A O 1
ATOM 694 N N . PRO A 1 85 ? 12.513 3.964 -9.372 1.00 88.31 85 PRO A N 1
ATOM 695 C CA . PRO A 1 85 ? 11.461 4.610 -10.160 1.00 88.31 85 PRO A CA 1
ATOM 696 C C . PRO A 1 85 ? 11.927 5.793 -11.006 1.00 88.31 85 PRO A C 1
ATOM 698 O O . PRO A 1 85 ? 11.338 6.102 -12.042 1.00 88.31 85 PRO A O 1
ATOM 701 N N . ARG A 1 86 ? 12.978 6.488 -10.554 1.00 88.56 86 ARG A N 1
ATOM 702 C CA . ARG A 1 86 ? 13.486 7.689 -11.225 1.00 88.56 86 ARG A CA 1
ATOM 703 C C . ARG A 1 86 ? 14.195 7.393 -12.543 1.00 88.56 86 ARG A C 1
ATOM 705 O O . ARG A 1 86 ? 14.334 8.320 -13.334 1.00 88.56 86 ARG A O 1
ATOM 712 N N . VAL A 1 87 ? 14.583 6.140 -12.793 1.00 87.50 87 VAL A N 1
ATOM 713 C CA . VAL A 1 87 ? 15.142 5.709 -14.084 1.00 87.50 87 VAL A CA 1
ATOM 714 C C . VAL A 1 87 ? 14.078 5.805 -15.184 1.00 87.50 87 VAL A C 1
ATOM 716 O O . VAL A 1 87 ? 14.366 6.287 -16.276 1.00 87.50 87 VAL A O 1
ATOM 719 N N . TYR A 1 88 ? 12.825 5.452 -14.878 1.00 86.81 88 TYR A N 1
ATOM 720 C CA . TYR A 1 88 ? 11.709 5.498 -15.834 1.00 86.81 88 TYR A CA 1
ATOM 721 C C . TYR A 1 88 ? 10.939 6.820 -15.788 1.00 86.81 88 TYR A C 1
ATOM 723 O O . TYR A 1 88 ? 10.496 7.334 -16.816 1.00 86.81 88 TYR A O 1
ATOM 731 N N . LYS A 1 89 ? 10.761 7.384 -14.587 1.00 88.75 89 LYS A N 1
ATOM 732 C CA . LYS A 1 89 ? 10.027 8.634 -14.353 1.00 88.75 89 LYS A CA 1
ATOM 733 C C . LYS A 1 89 ? 10.857 9.570 -13.466 1.00 88.75 89 LYS A C 1
ATOM 735 O O . LYS A 1 89 ? 10.687 9.570 -12.245 1.00 88.75 89 LYS A O 1
ATOM 740 N N . PRO A 1 90 ? 11.699 10.439 -14.054 1.00 87.00 90 PRO A N 1
ATOM 741 C CA . PRO A 1 90 ? 12.572 11.343 -13.295 1.00 87.00 90 PRO A CA 1
ATOM 742 C C . PRO A 1 90 ? 11.840 12.241 -12.283 1.00 87.00 90 PRO A C 1
ATOM 744 O O . PRO A 1 90 ? 12.394 12.588 -11.244 1.00 87.00 90 PRO A O 1
ATOM 747 N N . ASN A 1 91 ? 10.568 12.566 -12.544 1.00 88.81 91 ASN A N 1
ATOM 748 C CA . ASN A 1 91 ? 9.727 13.409 -11.686 1.00 88.81 91 ASN A CA 1
ATOM 749 C C . ASN A 1 91 ? 9.110 12.668 -10.483 1.00 88.81 91 ASN A C 1
ATOM 751 O O . ASN A 1 91 ? 8.265 13.227 -9.786 1.00 88.81 91 ASN A O 1
ATOM 755 N N . TYR A 1 92 ? 9.477 11.411 -10.231 1.00 88.12 92 TYR A N 1
ATOM 756 C CA . TYR A 1 92 ? 8.935 10.648 -9.113 1.00 88.12 92 TYR A CA 1
ATOM 757 C C . TYR A 1 92 ? 9.507 11.120 -7.760 1.00 88.12 92 TYR A C 1
ATOM 759 O O . TYR A 1 92 ? 10.709 11.011 -7.475 1.00 88.12 92 TYR A O 1
ATOM 767 N N . VAL A 1 93 ? 8.623 11.644 -6.901 1.00 88.56 93 VAL A N 1
ATOM 768 C CA . VAL A 1 93 ? 8.982 12.326 -5.641 1.00 88.56 93 VAL A CA 1
ATOM 769 C C . VAL A 1 93 ? 8.829 11.470 -4.384 1.00 88.56 93 VAL A C 1
ATOM 771 O O . VAL A 1 93 ? 9.422 11.796 -3.360 1.00 88.56 93 VAL A O 1
ATOM 774 N N . TYR A 1 94 ? 8.091 10.361 -4.451 1.00 85.88 94 TYR A N 1
ATOM 775 C CA . TYR A 1 94 ? 7.717 9.573 -3.268 1.00 85.88 94 TYR A CA 1
ATOM 776 C C . TYR A 1 94 ? 8.849 8.686 -2.718 1.00 85.88 94 TYR A C 1
ATOM 778 O O . TYR A 1 94 ? 8.752 8.178 -1.605 1.00 85.88 94 TYR A O 1
ATOM 786 N N . GLY A 1 95 ? 9.948 8.540 -3.466 1.00 86.56 95 GLY A N 1
ATOM 787 C CA . GLY A 1 95 ? 11.095 7.714 -3.079 1.00 86.56 95 GLY A CA 1
ATOM 788 C C . GLY A 1 95 ? 10.877 6.214 -3.316 1.00 86.56 95 GLY A C 1
ATOM 789 O O . GLY A 1 95 ? 9.757 5.747 -3.500 1.00 86.56 95 GLY A O 1
ATOM 790 N N . THR A 1 96 ? 11.968 5.449 -3.338 1.00 87.50 96 THR A N 1
ATOM 791 C CA . THR A 1 96 ? 11.958 4.004 -3.638 1.00 87.50 96 THR A CA 1
ATOM 792 C C . THR A 1 96 ? 11.302 3.172 -2.538 1.00 87.50 96 THR A C 1
ATOM 794 O O . THR A 1 96 ? 10.611 2.204 -2.828 1.00 87.50 96 THR A O 1
ATOM 797 N N . LEU A 1 97 ? 11.481 3.567 -1.274 1.00 89.25 97 LEU A N 1
ATOM 798 C CA . LEU A 1 97 ? 11.062 2.785 -0.107 1.00 89.25 97 LEU A CA 1
ATOM 799 C C . LEU A 1 97 ? 9.564 2.447 -0.080 1.00 89.25 97 LEU A C 1
ATOM 801 O O . LEU A 1 97 ? 9.247 1.272 0.098 1.00 89.25 97 LEU A O 1
ATOM 805 N N . PRO A 1 98 ? 8.642 3.417 -0.253 1.00 87.56 98 PRO A N 1
ATOM 806 C CA . PRO A 1 98 ? 7.214 3.113 -0.286 1.00 87.56 98 PRO A CA 1
ATOM 807 C C . PRO A 1 98 ? 6.846 2.110 -1.378 1.00 87.56 98 PRO A C 1
ATOM 809 O O . PRO A 1 98 ? 6.027 1.234 -1.130 1.00 87.56 98 PRO A O 1
ATOM 812 N N . LEU A 1 99 ? 7.494 2.204 -2.543 1.00 85.88 99 LEU A N 1
ATOM 813 C CA . LEU A 1 99 ? 7.237 1.310 -3.666 1.00 85.88 99 LEU A CA 1
ATOM 814 C C . LEU A 1 99 ? 7.750 -0.111 -3.399 1.00 85.88 99 LEU A C 1
ATOM 816 O O . LEU A 1 99 ? 7.041 -1.087 -3.617 1.00 85.88 99 LEU A O 1
ATOM 820 N N . TRP A 1 100 ? 8.967 -0.234 -2.864 1.00 87.06 100 TRP A N 1
ATOM 821 C CA . TRP A 1 100 ? 9.522 -1.534 -2.482 1.00 87.06 100 TRP A CA 1
ATOM 822 C C . TRP A 1 100 ? 8.699 -2.197 -1.382 1.00 87.06 100 TRP A C 1
ATOM 824 O O . TRP A 1 100 ? 8.482 -3.403 -1.412 1.00 87.06 100 TRP A O 1
ATOM 834 N N . ALA A 1 101 ? 8.231 -1.413 -0.410 1.00 89.50 101 ALA A N 1
ATOM 835 C CA . ALA A 1 101 ? 7.397 -1.918 0.669 1.00 89.50 101 ALA A CA 1
ATOM 836 C C . ALA A 1 101 ? 6.052 -2.445 0.149 1.00 89.50 101 ALA A C 1
ATOM 838 O O . ALA A 1 101 ? 5.627 -3.513 0.587 1.00 89.50 101 ALA A O 1
ATOM 839 N N . SER A 1 102 ? 5.402 -1.735 -0.781 1.00 86.94 102 SER A N 1
ATOM 840 C CA . SER A 1 102 ? 4.151 -2.201 -1.388 1.00 86.94 102 SER A CA 1
ATOM 841 C C . SER A 1 102 ? 4.350 -3.461 -2.223 1.00 86.94 102 SER A C 1
ATOM 843 O O . SER A 1 102 ? 3.565 -4.392 -2.080 1.00 86.94 102 SER A O 1
ATOM 845 N N . GLU A 1 103 ? 5.416 -3.523 -3.022 1.00 84.00 103 GLU A N 1
ATOM 846 C CA . GLU A 1 103 ? 5.702 -4.677 -3.881 1.00 84.00 103 GLU A CA 1
ATOM 847 C C . GLU A 1 103 ? 6.056 -5.916 -3.052 1.00 84.00 103 GLU A C 1
ATOM 849 O O . GLU A 1 103 ? 5.524 -7.003 -3.261 1.00 84.00 103 GLU A O 1
ATOM 854 N N . ALA A 1 104 ? 6.888 -5.749 -2.021 1.00 86.56 104 ALA A N 1
ATOM 855 C CA . ALA A 1 104 ? 7.219 -6.833 -1.104 1.00 86.56 104 ALA A CA 1
ATOM 856 C C . ALA A 1 104 ? 5.988 -7.322 -0.326 1.00 8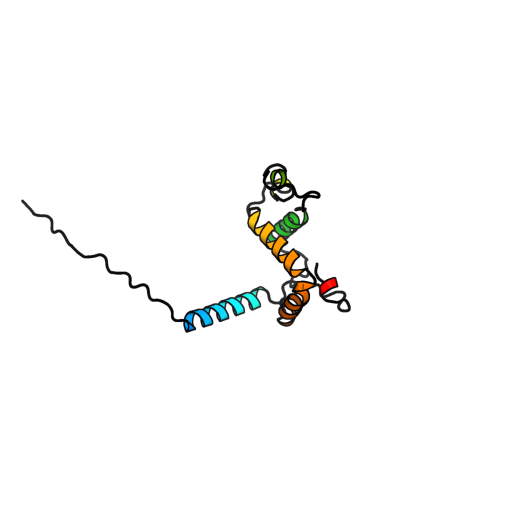6.56 104 ALA A C 1
ATOM 858 O O . ALA A 1 104 ? 5.812 -8.526 -0.143 1.00 86.56 104 ALA A O 1
ATOM 859 N N . ALA A 1 105 ? 5.126 -6.406 0.132 1.00 87.56 105 ALA A N 1
ATOM 860 C CA . ALA A 1 105 ? 3.884 -6.775 0.803 1.00 87.56 105 ALA A CA 1
ATOM 861 C C . ALA A 1 105 ? 2.949 -7.545 -0.139 1.00 87.56 105 ALA A C 1
ATOM 863 O O . ALA A 1 105 ? 2.392 -8.563 0.271 1.00 87.56 105 ALA A O 1
ATOM 864 N N . ALA A 1 106 ? 2.825 -7.096 -1.391 1.00 84.81 106 ALA A N 1
ATOM 865 C CA . ALA A 1 106 ? 2.068 -7.788 -2.423 1.00 84.81 106 ALA A CA 1
ATOM 866 C C . ALA A 1 106 ? 2.619 -9.203 -2.645 1.00 84.81 106 ALA A C 1
ATOM 868 O O . ALA A 1 106 ? 1.886 -10.165 -2.432 1.00 84.81 106 ALA A O 1
ATOM 869 N N . GLY A 1 107 ? 3.920 -9.354 -2.916 1.00 84.38 107 GLY A N 1
ATOM 870 C CA . GLY A 1 107 ? 4.544 -10.663 -3.137 1.00 84.38 107 GLY A CA 1
ATOM 871 C C . GLY A 1 107 ? 4.380 -11.638 -1.963 1.00 84.38 107 GLY A C 1
ATOM 872 O O . GLY A 1 107 ? 4.134 -12.829 -2.163 1.00 84.38 107 GLY A O 1
ATOM 873 N N . VAL A 1 108 ? 4.438 -11.146 -0.719 1.00 86.50 108 VAL A N 1
ATOM 874 C CA . VAL A 1 108 ? 4.178 -11.973 0.473 1.00 86.50 108 VAL A CA 1
ATOM 875 C C . VAL A 1 108 ? 2.710 -12.405 0.554 1.00 86.50 108 VAL A C 1
ATOM 877 O O . VAL A 1 108 ? 2.435 -13.562 0.871 1.00 86.50 108 VAL A O 1
ATOM 880 N N . LEU A 1 109 ? 1.764 -11.503 0.275 1.00 83.50 109 LEU A N 1
ATOM 881 C CA . LEU A 1 109 ? 0.328 -11.805 0.298 1.00 83.50 109 LEU A CA 1
ATOM 882 C C . LEU A 1 109 ? -0.104 -12.710 -0.864 1.00 83.50 109 LEU A C 1
ATOM 884 O O . LEU A 1 109 ? -1.018 -13.512 -0.693 1.00 83.50 109 LEU A O 1
ATOM 888 N N . MET A 1 110 ? 0.567 -12.611 -2.012 1.00 81.50 110 MET A N 1
ATOM 889 C CA . MET A 1 110 ? 0.300 -13.395 -3.222 1.00 81.50 110 MET A CA 1
ATOM 890 C C . MET A 1 110 ? 0.861 -14.821 -3.166 1.00 81.50 110 MET A C 1
ATOM 892 O O . MET A 1 110 ? 0.607 -15.625 -4.057 1.00 81.50 110 MET A O 1
ATOM 896 N N . THR A 1 111 ? 1.612 -15.172 -2.121 1.00 82.31 111 THR A N 1
ATOM 897 C CA . THR A 1 111 ? 2.118 -16.537 -1.958 1.00 82.31 111 THR A CA 1
ATOM 898 C C . THR A 1 111 ? 1.007 -17.470 -1.458 1.00 82.31 111 THR A C 1
ATOM 900 O O . THR A 1 111 ? 0.253 -17.118 -0.549 1.00 82.31 111 THR A O 1
ATOM 903 N N . ASP A 1 112 ? 0.967 -18.715 -1.946 1.00 80.25 112 ASP A N 1
ATOM 904 C CA . ASP A 1 112 ? 0.008 -19.748 -1.504 1.00 80.25 112 ASP A CA 1
ATOM 905 C C . ASP A 1 112 ? -0.035 -19.944 0.020 1.00 80.25 112 ASP A C 1
ATOM 907 O O . ASP A 1 112 ? -1.089 -20.219 0.601 1.00 80.25 112 ASP A O 1
ATOM 911 N N . THR A 1 113 ? 1.101 -19.757 0.694 1.00 84.31 113 THR A N 1
ATOM 912 C CA . THR A 1 113 ? 1.231 -19.834 2.156 1.00 84.31 113 THR A CA 1
ATOM 913 C C . THR A 1 113 ? 0.389 -18.795 2.894 1.00 84.31 113 THR A C 1
ATOM 915 O O . THR A 1 113 ? 0.023 -19.019 4.048 1.00 84.31 113 THR A O 1
ATOM 918 N N . MET A 1 114 ? 0.068 -17.677 2.242 1.00 83.94 114 MET A N 1
ATOM 919 C CA . MET A 1 114 ? -0.693 -16.558 2.793 1.00 83.94 114 MET A CA 1
ATOM 920 C C . MET A 1 114 ? -2.146 -16.526 2.296 1.00 83.94 114 MET A C 1
ATOM 922 O O . MET A 1 114 ? -2.929 -15.686 2.738 1.00 83.94 114 MET A O 1
ATOM 926 N N . SER A 1 115 ? -2.546 -17.479 1.447 1.00 83.81 115 SER A N 1
ATOM 927 C CA . SER A 1 115 ? -3.902 -17.566 0.880 1.00 83.81 115 SER A CA 1
ATOM 928 C C . SER A 1 115 ? -5.010 -17.626 1.941 1.00 83.81 115 SER A C 1
ATOM 930 O O . SER A 1 115 ? -6.073 -17.034 1.763 1.00 83.81 115 SER A O 1
ATOM 932 N N . TRP A 1 116 ? -4.760 -18.280 3.082 1.00 86.25 116 TRP A N 1
ATOM 933 C CA . TRP A 1 116 ? -5.694 -18.307 4.215 1.00 86.25 116 TRP A CA 1
ATOM 934 C C . TRP A 1 116 ? -5.917 -16.913 4.817 1.00 86.25 116 TRP A C 1
ATOM 936 O O . TRP A 1 116 ? -7.037 -16.581 5.207 1.00 86.25 116 TRP A O 1
ATOM 946 N N . ALA A 1 117 ? -4.864 -16.094 4.898 1.00 87.25 117 ALA A N 1
ATOM 947 C CA . ALA A 1 117 ? -4.930 -14.751 5.455 1.00 87.25 117 ALA A CA 1
ATOM 948 C C . ALA A 1 117 ? -5.657 -13.819 4.487 1.00 87.25 117 ALA A C 1
ATOM 950 O O . ALA A 1 117 ? -6.534 -13.075 4.916 1.00 87.25 117 ALA A O 1
ATOM 951 N N . VAL A 1 118 ? -5.363 -13.931 3.187 1.00 85.56 118 VAL A N 1
ATOM 952 C CA . VAL A 1 118 ? -6.100 -13.223 2.131 1.00 85.56 118 VAL A CA 1
ATOM 953 C C . VAL A 1 118 ? -7.583 -13.588 2.175 1.00 85.56 118 VAL A C 1
ATOM 955 O O . VAL A 1 118 ? -8.420 -12.697 2.235 1.00 85.56 118 VAL A O 1
ATOM 958 N N . GLY A 1 119 ? -7.925 -14.875 2.286 1.00 85.06 119 GLY A N 1
ATOM 959 C CA 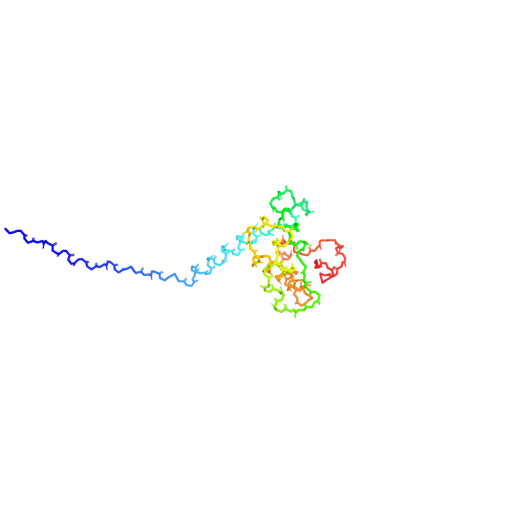. GLY A 1 119 ? -9.319 -15.307 2.413 1.00 85.06 119 GLY A CA 1
ATOM 960 C C . GLY A 1 119 ? -10.028 -14.736 3.646 1.00 85.06 119 GLY A C 1
ATOM 961 O O . GLY A 1 119 ? -11.197 -14.359 3.570 1.00 85.06 119 GLY A O 1
ATOM 962 N N . MET A 1 120 ? -9.333 -14.615 4.782 1.00 87.31 120 MET A N 1
ATOM 963 C CA . MET A 1 120 ? -9.897 -13.940 5.954 1.00 87.31 120 MET A CA 1
ATOM 964 C C . MET A 1 120 ? -10.082 -12.437 5.733 1.00 87.31 120 MET A C 1
ATOM 966 O O . MET A 1 120 ? -11.110 -11.894 6.129 1.00 87.31 120 MET A O 1
ATOM 970 N N . ILE A 1 121 ? -9.125 -11.765 5.099 1.00 87.62 121 ILE A N 1
ATOM 971 C CA . ILE A 1 121 ? -9.206 -10.333 4.790 1.00 87.62 121 ILE A CA 1
ATOM 972 C C . ILE A 1 121 ? -10.377 -10.054 3.831 1.00 87.62 121 ILE A C 1
ATOM 974 O O . ILE A 1 121 ? -11.187 -9.160 4.087 1.00 87.62 121 ILE A O 1
ATOM 978 N N . ASP A 1 122 ? -10.539 -10.882 2.801 1.00 86.81 122 ASP A N 1
ATOM 979 C CA . ASP A 1 122 ? -11.637 -10.784 1.836 1.00 86.81 122 ASP A CA 1
ATOM 980 C C . ASP A 1 122 ? -12.994 -11.094 2.471 1.00 86.81 122 ASP A C 1
ATOM 982 O O . ASP A 1 122 ? -13.994 -10.476 2.113 1.00 86.81 122 ASP A O 1
ATOM 986 N N . SER A 1 123 ? -13.047 -11.972 3.481 1.00 85.00 123 SER A N 1
ATOM 987 C CA . SER A 1 123 ? -14.285 -12.237 4.232 1.00 85.00 123 SER A CA 1
ATOM 988 C C . SER A 1 123 ? -14.814 -11.012 4.988 1.00 85.00 123 SER A C 1
ATOM 990 O O . SER A 1 123 ? -16.013 -10.914 5.252 1.00 85.00 123 SER A O 1
ATOM 992 N N . VAL A 1 124 ? -13.929 -10.062 5.309 1.00 85.00 124 VAL A N 1
ATOM 993 C CA . VAL A 1 124 ? -14.274 -8.766 5.910 1.00 85.00 124 VAL A CA 1
ATOM 994 C C . VAL A 1 124 ? -14.609 -7.733 4.823 1.00 85.00 124 VAL A C 1
ATOM 996 O O . VAL A 1 124 ? -14.933 -6.605 5.147 1.00 85.00 124 VAL A O 1
ATOM 999 N N . GLY A 1 125 ? -14.578 -8.093 3.537 1.00 83.88 125 GLY A N 1
ATOM 1000 C CA . GLY A 1 125 ? -14.957 -7.212 2.430 1.00 83.88 125 GLY A CA 1
ATOM 1001 C C . GLY A 1 125 ? -13.851 -6.267 1.963 1.00 83.88 125 GLY A C 1
ATOM 1002 O O . GLY A 1 125 ? -14.160 -5.243 1.362 1.00 83.88 125 GLY A O 1
ATOM 1003 N N . ILE A 1 126 ? -12.580 -6.566 2.254 1.00 85.69 126 ILE A N 1
ATOM 1004 C CA . ILE A 1 126 ? -11.436 -5.739 1.827 1.00 85.69 126 ILE A CA 1
ATOM 1005 C C . ILE A 1 126 ? -11.044 -5.994 0.355 1.00 85.69 126 ILE A C 1
ATOM 1007 O O . ILE A 1 126 ? -10.513 -5.088 -0.276 1.00 85.69 126 ILE A O 1
ATOM 1011 N N . ASP A 1 127 ? -11.401 -7.148 -0.216 1.00 85.06 127 ASP A N 1
ATOM 1012 C CA . ASP A 1 127 ? -11.285 -7.459 -1.655 1.00 85.06 127 ASP A CA 1
ATOM 1013 C C . ASP A 1 127 ? -9.853 -7.338 -2.219 1.00 85.06 127 ASP A C 1
ATOM 1015 O O . ASP A 1 127 ? -9.541 -6.504 -3.069 1.00 85.06 127 ASP A O 1
ATOM 1019 N N . VAL A 1 128 ? -8.945 -8.150 -1.677 1.00 84.00 128 VAL A N 1
ATOM 1020 C CA . VAL A 1 128 ? -7.525 -8.219 -2.048 1.00 84.00 128 VAL A CA 1
ATOM 1021 C C . VAL A 1 128 ? -7.295 -9.134 -3.256 1.00 84.00 128 VAL A C 1
ATOM 1023 O O . VAL A 1 128 ? -6.464 -8.811 -4.108 1.00 84.00 128 VAL A O 1
ATOM 1026 N N . ALA A 1 129 ? -7.982 -10.279 -3.341 1.00 81.00 129 ALA A N 1
ATOM 1027 C CA . ALA A 1 129 ? -7.875 -11.194 -4.481 1.00 81.00 129 ALA A CA 1
ATOM 1028 C C . ALA A 1 129 ? -8.833 -10.803 -5.617 1.00 81.00 129 ALA A C 1
ATOM 1030 O O . ALA A 1 129 ? -9.856 -10.165 -5.394 1.00 81.00 129 ALA A O 1
ATOM 1031 N N . ARG A 1 130 ? -8.552 -11.223 -6.862 1.00 70.94 130 ARG A N 1
ATOM 1032 C CA . ARG A 1 130 ? -9.500 -10.971 -7.959 1.00 70.94 130 ARG A CA 1
ATOM 1033 C C . ARG A 1 130 ? -10.818 -11.711 -7.721 1.00 70.94 130 ARG A C 1
ATOM 1035 O O . ARG A 1 130 ? -10.846 -12.902 -7.398 1.00 70.94 130 ARG A O 1
ATOM 1042 N N . ASN A 1 131 ? -11.921 -11.023 -7.999 1.00 67.75 131 ASN A N 1
ATOM 1043 C CA . ASN A 1 131 ? -13.253 -11.624 -7.975 1.00 67.75 131 ASN A CA 1
ATOM 1044 C C . ASN A 1 131 ? -13.528 -12.543 -9.174 1.00 67.75 131 ASN A C 1
ATOM 1046 O O . ASN A 1 131 ? -14.422 -13.385 -9.091 1.00 67.75 131 ASN A O 1
ATOM 1050 N N . GLU A 1 132 ? -12.751 -12.442 -10.262 1.00 64.69 132 GLU A N 1
ATOM 1051 C CA . GLU A 1 132 ? -12.943 -13.265 -11.459 1.00 64.69 132 GLU A CA 1
ATOM 1052 C C . GLU A 1 132 ? -11.657 -13.933 -11.978 1.00 64.69 132 GLU A C 1
ATOM 1054 O O . GLU A 1 132 ? -10.619 -13.267 -12.058 1.00 64.69 132 GLU A O 1
ATOM 1059 N N . PRO A 1 133 ? -11.736 -15.227 -12.367 1.00 61.88 133 PRO A N 1
ATOM 1060 C CA . PRO A 1 133 ? -12.932 -16.088 -12.342 1.00 61.88 133 PRO A CA 1
ATOM 1061 C C . PRO A 1 133 ? -13.261 -16.582 -10.922 1.00 61.88 133 PRO A C 1
ATOM 1063 O O . PRO A 1 133 ? -12.426 -17.215 -10.291 1.00 61.88 133 PRO A O 1
ATOM 1066 N N . ALA A 1 134 ? -14.493 -16.388 -10.433 1.00 58.78 134 ALA A N 1
ATOM 1067 C CA . ALA A 1 134 ? -14.895 -16.760 -9.062 1.00 58.78 134 ALA A CA 1
ATOM 1068 C C . ALA A 1 134 ? -14.754 -18.266 -8.732 1.00 58.78 134 ALA A C 1
ATOM 1070 O O . ALA A 1 134 ? -14.801 -18.654 -7.565 1.00 58.78 134 ALA A O 1
ATOM 1071 N N . ALA A 1 135 ? -14.596 -19.112 -9.757 1.00 59.47 135 ALA A N 1
ATOM 1072 C CA . ALA A 1 135 ? -14.439 -20.561 -9.647 1.00 59.47 135 ALA A CA 1
ATOM 1073 C C . ALA A 1 135 ? -13.000 -21.020 -9.336 1.00 59.47 135 ALA A C 1
ATOM 1075 O O . ALA A 1 135 ? -12.792 -22.188 -9.012 1.00 59.47 135 ALA A O 1
ATOM 1076 N N . GLU A 1 136 ? -12.011 -20.131 -9.441 1.00 72.00 136 GLU A N 1
ATOM 1077 C CA . GLU A 1 136 ? -10.602 -20.458 -9.208 1.00 72.00 136 GLU A CA 1
ATOM 1078 C C . GLU A 1 136 ? -10.261 -20.422 -7.698 1.00 72.00 136 GLU A C 1
ATOM 1080 O O . GLU A 1 136 ? -10.766 -19.562 -6.959 1.00 72.00 136 GLU A O 1
ATOM 1085 N N . PRO A 1 137 ? -9.398 -21.328 -7.193 1.00 69.69 137 PRO A N 1
ATOM 1086 C CA . PRO A 1 137 ? -8.848 -21.236 -5.840 1.00 69.69 137 PRO A CA 1
ATOM 1087 C C . PRO A 1 137 ? -8.212 -19.863 -5.589 1.00 69.69 137 PRO A C 1
ATOM 1089 O O . PRO A 1 137 ? -7.661 -19.272 -6.512 1.00 69.69 137 PRO A O 1
ATOM 1092 N N . ILE A 1 138 ? -8.245 -19.363 -4.344 1.00 67.25 138 ILE A N 1
ATOM 1093 C CA . ILE A 1 138 ? -7.679 -18.038 -4.013 1.00 67.25 138 ILE A CA 1
ATOM 1094 C C . ILE A 1 138 ? -6.227 -17.930 -4.491 1.00 67.25 138 ILE A C 1
ATOM 1096 O O . ILE A 1 138 ? -5.910 -16.930 -5.111 1.00 67.25 138 ILE A O 1
ATOM 1100 N N . GLY A 1 139 ? -5.399 -18.971 -4.318 1.00 68.62 139 GLY A N 1
ATOM 1101 C CA . GLY A 1 139 ? -4.008 -18.998 -4.804 1.00 68.62 139 GLY A CA 1
ATOM 1102 C C . GLY A 1 139 ? -3.849 -18.670 -6.295 1.00 68.62 139 GLY A C 1
ATOM 1103 O O . GLY A 1 139 ? -2.921 -17.967 -6.669 1.00 68.62 139 GLY A O 1
ATOM 1104 N N . ASN A 1 140 ? -4.815 -19.059 -7.133 1.00 69.75 140 ASN A N 1
ATOM 1105 C CA . ASN A 1 140 ? -4.812 -18.764 -8.571 1.00 69.75 140 ASN A CA 1
ATOM 1106 C C . ASN A 1 140 ? -5.410 -17.384 -8.919 1.00 69.75 140 ASN A C 1
ATOM 1108 O O . ASN A 1 140 ? -5.343 -16.953 -10.067 1.00 69.75 140 ASN A O 1
ATOM 1112 N N . ARG A 1 141 ? -6.047 -16.711 -7.951 1.00 67.44 141 ARG A N 1
ATOM 1113 C CA . ARG A 1 141 ? -6.674 -15.380 -8.089 1.00 67.44 141 ARG A CA 1
ATOM 1114 C C . ARG A 1 141 ? -5.856 -14.257 -7.458 1.00 67.44 141 ARG A C 1
ATOM 1116 O O . ARG A 1 141 ? -6.229 -13.086 -7.590 1.00 67.44 141 ARG A O 1
ATOM 1123 N N . LEU A 1 142 ? -4.781 -14.606 -6.753 1.00 63.84 142 LEU A N 1
ATOM 1124 C CA . LEU A 1 142 ? -3.759 -13.664 -6.316 1.00 63.84 142 LEU A CA 1
ATOM 1125 C C . LEU A 1 142 ? -3.118 -13.066 -7.580 1.00 63.84 142 LEU A C 1
ATOM 1127 O O . LEU A 1 142 ? -2.922 -13.771 -8.569 1.00 63.84 142 LEU A O 1
ATOM 1131 N N . ARG A 1 143 ? -2.944 -11.741 -7.595 1.00 57.47 143 ARG A N 1
ATOM 1132 C CA . ARG A 1 143 ? -2.387 -11.021 -8.749 1.00 57.47 143 ARG A CA 1
ATOM 1133 C C . ARG A 1 143 ? -0.939 -11.415 -9.021 1.00 57.47 143 ARG A C 1
ATOM 1135 O O . ARG A 1 143 ? -0.240 -11.756 -8.047 1.00 57.47 143 ARG A O 1
#

Foldseek 3Di:
DDDDDDPPDPPPPPPPDDDDPVVVVVVVVVVVVVVLVVLAQVCPVVPPLPDPVSVVVVVLLVQQDDDPDDDPVQCPPQQRHSLHSCVVPVPDDPGSVVSVVVVVVLVVCLDPVNLVVVVVSVVSRSCQFDCPPVPDRSNVRRD

Sequence (143 aa):
MASPLTTNTPPASVERRRHGPRTRWILAAILLLAFVLRAWNLDWDRGTHLQPDERFWSDVAANVENPDEWRWSEVLDPEKSTLNPRVYKPNYVYGTLPLWASEAAAGVLMTDTMSWAVGMIDSVGIDVARNEPAAEPIGNRLR

Secondary structure (DSSP, 8-state):
-PPP-----PPP-----PPPHHHHHHHHHHHHHHHHHHHTTTTTTTT---SHHHHHHHHHHHH----SS--HHHHT-TTT-TT-HHHH-TT--S-HHHHHHHHHHHHHHTSGGGHHHHHHHHHTT---S--SSTTS-HHHH--